Protein AF-A0A6A5GUY2-F1 (afdb_monomer_lite)

pLDDT: mean 88.64, std 13.74, range [49.69, 98.69]

Radius of gyration: 19.84 Å; chains: 1; bounding box: 79×34×35 Å

Structure (mmCIF, N/CA/C/O backbone):
data_AF-A0A6A5GUY2-F1
#
_entry.id   AF-A0A6A5GUY2-F1
#
loop_
_atom_site.group_PDB
_atom_site.id
_atom_site.type_symbol
_atom_site.label_atom_id
_atom_site.label_alt_id
_atom_site.label_comp_id
_atom_site.label_asym_id
_atom_site.label_entity_id
_atom_site.label_seq_id
_atom_site.pdbx_PDB_ins_code
_atom_site.Cartn_x
_atom_site.Cartn_y
_atom_site.Cartn_z
_atom_site.occupancy
_atom_site.B_iso_or_equiv
_atom_site.auth_seq_id
_atom_site.auth_comp_id
_atom_site.auth_asym_id
_atom_site.auth_atom_id
_atom_site.pdbx_PDB_model_num
ATOM 1 N N . MET A 1 1 ? -59.184 -8.769 13.839 1.00 54.00 1 MET A N 1
ATOM 2 C CA . MET A 1 1 ? -57.849 -8.568 14.443 1.00 54.00 1 MET A CA 1
ATOM 3 C C . MET A 1 1 ? -56.837 -8.646 13.311 1.00 54.00 1 MET A C 1
ATOM 5 O O . MET A 1 1 ? -56.809 -9.650 12.615 1.00 54.00 1 MET A O 1
ATOM 9 N N . ASN A 1 2 ? -56.181 -7.531 12.980 1.00 56.03 2 ASN A N 1
ATOM 10 C CA . ASN A 1 2 ? -55.497 -7.355 11.695 1.00 56.03 2 ASN A CA 1
ATOM 11 C C . ASN A 1 2 ? -54.056 -7.893 11.768 1.00 56.03 2 ASN A C 1
ATOM 13 O O . ASN A 1 2 ? -53.106 -7.137 11.951 1.00 56.03 2 ASN A O 1
ATOM 17 N N . TYR A 1 3 ? -53.910 -9.218 11.688 1.00 58.78 3 TYR A N 1
ATOM 18 C CA . TYR A 1 3 ? -52.627 -9.920 11.834 1.00 58.78 3 TYR A CA 1
ATOM 19 C C . TYR A 1 3 ? -51.586 -9.518 10.777 1.00 58.78 3 TYR A C 1
ATOM 21 O O . TYR A 1 3 ? -50.392 -9.596 11.044 1.00 58.78 3 TYR A O 1
ATOM 29 N N . LEU A 1 4 ? -52.023 -9.020 9.613 1.00 63.72 4 LEU A N 1
ATOM 30 C CA . LEU A 1 4 ? -51.137 -8.563 8.538 1.00 63.72 4 LEU A CA 1
ATOM 31 C C . LEU A 1 4 ? -50.240 -7.390 8.961 1.00 63.72 4 LEU A C 1
ATOM 33 O O . LEU A 1 4 ? -49.055 -7.378 8.644 1.00 63.72 4 LEU A O 1
ATOM 37 N N . LEU A 1 5 ? -50.791 -6.430 9.710 1.00 60.09 5 LEU A N 1
ATOM 38 C CA . LEU A 1 5 ? -50.028 -5.292 10.235 1.00 60.09 5 LEU A CA 1
ATOM 39 C C . LEU A 1 5 ? -48.982 -5.746 11.254 1.00 60.09 5 LEU A C 1
ATOM 41 O O . LEU A 1 5 ? -47.889 -5.196 11.299 1.00 60.09 5 LEU A O 1
ATOM 45 N N . PHE A 1 6 ? -49.299 -6.778 12.037 1.00 60.66 6 PHE A N 1
ATOM 46 C CA . PHE A 1 6 ? -48.386 -7.328 13.034 1.00 60.66 6 PHE A CA 1
ATOM 47 C C . PHE A 1 6 ? -47.208 -8.061 12.372 1.00 60.66 6 PHE A C 1
ATOM 49 O O . PHE A 1 6 ? -46.064 -7.844 12.755 1.00 60.66 6 PHE A O 1
ATOM 56 N N . PHE A 1 7 ? -47.462 -8.849 11.319 1.00 60.34 7 PHE A N 1
ATOM 57 C CA . PHE A 1 7 ? -46.399 -9.495 10.539 1.00 60.34 7 PHE A CA 1
ATOM 58 C C . PHE A 1 7 ? -45.514 -8.492 9.789 1.00 60.34 7 PHE A C 1
ATOM 60 O O . PHE A 1 7 ? -44.301 -8.673 9.775 1.00 60.34 7 PHE A O 1
ATOM 67 N N . LEU A 1 8 ? -46.093 -7.422 9.229 1.00 60.78 8 LEU A N 1
ATOM 68 C CA . LEU A 1 8 ? -45.340 -6.340 8.578 1.00 60.78 8 LEU A CA 1
ATOM 69 C C . LEU A 1 8 ? -44.456 -5.560 9.563 1.00 60.78 8 LEU A C 1
ATOM 71 O O . LEU A 1 8 ? -43.329 -5.209 9.234 1.00 60.78 8 LEU A O 1
ATOM 75 N N . LEU A 1 9 ? -44.939 -5.305 10.782 1.00 57.41 9 LEU A N 1
ATOM 76 C CA . LEU A 1 9 ? -44.147 -4.636 11.818 1.00 57.41 9 LEU A CA 1
ATOM 77 C C . LEU A 1 9 ? -43.001 -5.522 12.321 1.00 57.41 9 LEU A C 1
ATOM 79 O O . LEU A 1 9 ? -41.902 -5.023 12.547 1.00 57.41 9 LEU A O 1
ATOM 83 N N . ILE A 1 10 ? -43.231 -6.833 12.450 1.00 59.91 10 ILE A N 1
ATOM 84 C CA . ILE A 1 10 ? -42.198 -7.792 12.862 1.00 59.91 10 ILE A CA 1
ATOM 85 C C . ILE A 1 10 ? -41.143 -7.974 11.765 1.00 59.91 10 ILE A C 1
ATOM 87 O O . ILE A 1 10 ? -39.956 -7.984 12.076 1.00 59.91 10 ILE A O 1
ATOM 91 N N . SER A 1 11 ? -41.528 -8.071 10.488 1.00 58.81 11 SER A N 1
ATOM 92 C CA . SER A 1 11 ? -40.555 -8.199 9.395 1.00 58.81 11 SER A CA 1
ATOM 93 C C . SER A 1 11 ? -39.699 -6.941 9.237 1.00 58.81 11 SER A C 1
ATOM 95 O O . SER A 1 11 ? -38.486 -7.059 9.082 1.00 58.81 11 SER A O 1
ATOM 97 N N . VAL A 1 12 ? -40.288 -5.746 9.363 1.00 58.00 12 VAL A N 1
ATOM 98 C CA . VAL A 1 12 ? -39.538 -4.477 9.384 1.00 58.00 12 VAL A CA 1
ATOM 99 C C . VAL A 1 12 ? -38.626 -4.394 10.610 1.00 58.00 12 VAL A C 1
ATOM 101 O O . VAL A 1 12 ? -37.485 -3.964 10.474 1.00 58.00 12 VAL A O 1
ATOM 104 N N . ALA A 1 13 ? -39.068 -4.861 11.783 1.00 54.53 13 ALA A N 1
ATOM 105 C CA . ALA A 1 13 ? -38.236 -4.887 12.987 1.00 54.53 13 ALA A CA 1
ATOM 106 C C . ALA A 1 13 ? -37.027 -5.835 12.852 1.00 54.53 13 ALA A C 1
ATOM 108 O O . ALA A 1 13 ? -35.919 -5.458 13.232 1.00 54.53 13 ALA A O 1
ATOM 109 N N . ILE A 1 14 ? -37.212 -7.020 12.257 1.00 53.62 14 ILE A N 1
ATOM 110 C CA . ILE A 1 14 ? -36.135 -7.998 12.015 1.00 53.62 14 ILE A CA 1
ATOM 111 C C . ILE A 1 14 ? -35.160 -7.499 10.936 1.00 53.62 14 ILE A C 1
ATOM 113 O O . ILE A 1 14 ? -33.960 -7.695 11.075 1.00 53.62 14 ILE A O 1
ATOM 117 N N . LEU A 1 15 ? -35.642 -6.790 9.907 1.00 50.88 15 LEU A N 1
ATOM 118 C CA . LEU A 1 15 ? -34.788 -6.103 8.924 1.00 50.88 15 LEU A CA 1
ATOM 119 C C . LEU A 1 15 ? -34.073 -4.868 9.507 1.00 50.88 15 LEU A C 1
ATOM 121 O O . LEU A 1 15 ? -33.024 -4.479 9.002 1.00 50.88 15 LEU A O 1
ATOM 125 N N . SER A 1 16 ? -34.628 -4.245 10.554 1.00 49.69 16 SER A N 1
ATOM 126 C CA . SER A 1 16 ? -34.050 -3.065 11.223 1.00 49.69 16 SER A CA 1
ATOM 127 C C . SER A 1 16 ? -33.018 -3.399 12.301 1.00 49.69 16 SER A C 1
ATOM 129 O O . SER A 1 16 ? -32.244 -2.528 12.698 1.00 49.69 16 SER A O 1
ATOM 131 N N . GLN A 1 17 ? -32.965 -4.657 12.751 1.00 51.16 17 GLN A N 1
ATOM 132 C CA . GLN A 1 17 ? -31.790 -5.202 13.425 1.00 51.16 17 GLN A CA 1
ATOM 133 C C . GLN A 1 17 ? -30.752 -5.458 12.338 1.00 51.16 17 GLN A C 1
ATOM 135 O O . GLN A 1 17 ? -30.581 -6.589 11.893 1.00 51.16 17 GLN A O 1
ATOM 140 N N . GLY A 1 18 ? -30.163 -4.367 11.836 1.00 52.03 18 GLY A N 1
ATOM 141 C CA . GLY A 1 18 ? -29.196 -4.392 10.750 1.00 52.03 18 GLY A CA 1
ATOM 142 C C . GLY A 1 18 ? -28.219 -5.535 10.963 1.00 52.03 18 GLY A C 1
ATOM 143 O O . GLY A 1 18 ? -27.759 -5.739 12.089 1.00 52.03 18 GLY A O 1
ATOM 144 N N . CYS A 1 19 ? -27.979 -6.312 9.904 1.00 57.16 19 CYS A N 1
ATOM 145 C CA . CYS A 1 19 ? -26.956 -7.343 9.899 1.00 57.16 19 CYS A CA 1
ATOM 146 C C . CYS A 1 19 ? -25.739 -6.775 10.627 1.00 57.16 19 CYS A C 1
ATOM 148 O O . CYS A 1 19 ? -25.190 -5.762 10.193 1.00 57.16 19 CYS A O 1
ATOM 150 N N . ILE A 1 20 ? -25.379 -7.359 11.773 1.00 54.62 20 ILE A N 1
ATOM 151 C CA . ILE A 1 20 ? -24.099 -7.048 12.393 1.00 54.62 20 ILE A CA 1
ATOM 152 C C . ILE A 1 20 ? -23.096 -7.540 11.362 1.00 54.62 20 ILE A C 1
ATOM 154 O O . ILE A 1 20 ? -22.895 -8.745 11.223 1.00 54.62 20 ILE A O 1
ATOM 158 N N . GLU A 1 21 ? -22.575 -6.618 10.559 1.00 59.88 21 GLU A N 1
ATOM 159 C CA . GLU A 1 21 ? -21.540 -6.923 9.590 1.00 59.88 21 GLU A CA 1
ATOM 160 C C . GLU A 1 21 ? -20.289 -7.243 10.395 1.00 59.88 21 GLU A C 1
ATOM 162 O O . GLU A 1 21 ? -19.540 -6.369 10.827 1.00 59.88 21 GLU A O 1
ATOM 167 N N . VAL A 1 22 ? -20.131 -8.530 10.697 1.00 67.62 22 VAL A N 1
ATOM 168 C CA . VAL A 1 22 ? -18.920 -9.050 11.309 1.00 67.62 22 VAL A CA 1
ATOM 169 C C . VAL A 1 22 ? -17.853 -8.993 10.230 1.00 67.62 22 VAL A C 1
ATOM 171 O O . VAL A 1 22 ? -17.879 -9.770 9.278 1.00 67.62 22 VAL A O 1
ATOM 174 N N . CYS A 1 23 ? -16.925 -8.052 10.369 1.00 75.56 23 CYS A N 1
ATOM 175 C CA . CYS A 1 23 ? -15.743 -8.021 9.531 1.00 75.56 23 CYS A CA 1
ATOM 176 C C . CYS A 1 23 ? -14.895 -9.247 9.825 1.00 75.56 23 CYS A C 1
ATOM 178 O O . CYS A 1 23 ? -14.408 -9.414 10.940 1.00 75.56 23 CYS A O 1
ATOM 180 N N . GLU A 1 24 ? -14.745 -10.111 8.823 1.00 83.50 24 GLU A N 1
ATOM 181 C CA . GLU A 1 24 ? -13.947 -11.327 8.964 1.00 83.50 24 GLU A CA 1
ATOM 182 C C . GLU A 1 24 ? -12.468 -11.003 9.167 1.00 83.50 24 GLU A C 1
ATOM 184 O O . GLU A 1 24 ? -11.793 -11.731 9.880 1.00 83.50 24 GLU A O 1
ATOM 189 N N . CYS A 1 25 ? -11.977 -9.911 8.572 1.00 89.25 25 CYS A N 1
ATOM 190 C CA . CYS A 1 25 ? -10.578 -9.518 8.660 1.00 89.25 25 CYS A CA 1
ATOM 191 C C . CYS A 1 25 ? -10.207 -8.861 9.995 1.00 89.25 25 CYS A C 1
ATOM 193 O O . CYS A 1 25 ? -11.030 -8.162 10.596 1.00 89.25 25 CYS A O 1
ATOM 195 N N . PRO A 1 26 ? -8.925 -8.966 10.397 1.00 91.31 26 PRO A N 1
ATOM 196 C CA . PRO A 1 26 ? -8.394 -8.208 11.519 1.00 91.31 26 PRO A CA 1
ATOM 197 C C . PRO A 1 26 ? -8.508 -6.700 11.277 1.00 91.31 26 PRO A C 1
ATOM 199 O O . PRO A 1 26 ? -8.783 -6.229 10.162 1.00 91.31 26 PRO A O 1
ATOM 202 N N . ASP A 1 27 ? -8.256 -5.927 12.329 1.00 92.12 27 ASP A N 1
ATOM 203 C CA . ASP A 1 27 ? -8.188 -4.481 12.212 1.00 92.12 27 ASP A CA 1
ATOM 204 C C . ASP A 1 27 ? -7.115 -4.098 11.180 1.00 92.12 27 ASP A C 1
ATOM 206 O O . ASP A 1 27 ? -5.951 -4.479 11.286 1.00 92.12 27 ASP A O 1
ATOM 210 N N . LEU A 1 28 ? -7.504 -3.358 10.139 1.00 93.81 28 LEU A N 1
ATOM 211 C CA . LEU A 1 28 ? -6.566 -2.924 9.104 1.00 93.81 28 LEU A CA 1
ATOM 212 C C . LEU A 1 28 ? -5.477 -2.026 9.688 1.00 93.81 28 LEU A C 1
ATOM 214 O O . LEU A 1 28 ? -4.355 -2.043 9.191 1.00 93.81 28 LEU A O 1
ATOM 218 N N . LEU A 1 29 ? -5.772 -1.277 10.752 1.00 94.81 29 LEU A N 1
ATOM 219 C CA . LEU A 1 29 ? -4.784 -0.432 11.417 1.00 94.81 29 LEU A CA 1
ATOM 220 C C . LEU A 1 29 ? -3.696 -1.245 12.133 1.00 94.81 29 LEU A C 1
ATOM 222 O O . LEU A 1 29 ? -2.667 -0.673 12.471 1.00 94.81 29 LEU A O 1
ATOM 226 N N . ASP A 1 30 ? -3.842 -2.566 12.275 1.00 94.94 30 ASP A N 1
ATOM 227 C CA . ASP A 1 30 ? -2.736 -3.437 12.700 1.00 94.94 30 ASP A CA 1
ATOM 228 C C . ASP A 1 30 ? -1.649 -3.564 11.611 1.00 94.94 30 ASP A C 1
ATOM 230 O O . ASP A 1 30 ? -0.532 -4.003 11.884 1.00 94.94 30 ASP A O 1
ATOM 234 N N . ARG A 1 31 ? -1.952 -3.160 10.366 1.00 96.56 31 ARG A N 1
ATOM 235 C CA . ARG A 1 31 ? -0.990 -3.033 9.255 1.00 96.56 31 ARG A CA 1
ATOM 236 C C . ARG A 1 31 ? -0.404 -1.621 9.131 1.00 96.56 31 ARG A C 1
ATOM 238 O O . ARG A 1 31 ? 0.479 -1.410 8.300 1.00 96.56 31 ARG A O 1
ATOM 245 N N . LEU A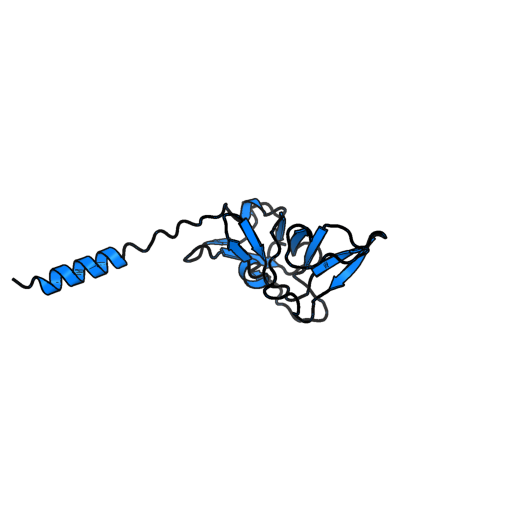 1 32 ? -0.870 -0.652 9.919 1.00 97.50 32 LEU A N 1
ATOM 246 C CA . LEU A 1 32 ? -0.313 0.698 9.917 1.00 97.50 32 LEU A CA 1
ATOM 247 C C . LEU A 1 32 ? 1.069 0.682 10.584 1.00 97.50 32 LEU A C 1
ATOM 249 O O . LEU A 1 32 ? 1.200 0.348 11.759 1.00 97.50 32 LEU A O 1
ATOM 253 N N . PHE A 1 33 ? 2.098 1.073 9.838 1.00 97.31 33 PHE A N 1
ATOM 254 C CA . PHE A 1 33 ? 3.466 1.172 10.345 1.00 97.31 33 PHE A CA 1
ATOM 255 C C . PHE A 1 33 ? 3.771 2.554 10.933 1.00 97.31 33 PHE A C 1
ATOM 257 O O . PHE A 1 33 ? 4.437 2.664 11.961 1.00 97.31 33 PHE A O 1
ATOM 264 N N . TRP A 1 34 ? 3.304 3.612 10.270 1.00 96.38 34 TRP A N 1
ATOM 265 C CA . TRP A 1 34 ? 3.500 4.994 10.698 1.00 96.38 34 TRP A CA 1
ATOM 266 C C . TRP A 1 34 ? 2.413 5.895 10.094 1.00 96.38 34 TRP A C 1
ATOM 268 O O . TRP A 1 34 ? 2.091 5.714 8.915 1.00 96.38 34 TRP A O 1
ATOM 278 N N . PRO A 1 35 ? 1.876 6.885 10.827 1.00 94.69 35 PRO A N 1
ATOM 279 C CA . PRO A 1 35 ? 2.171 7.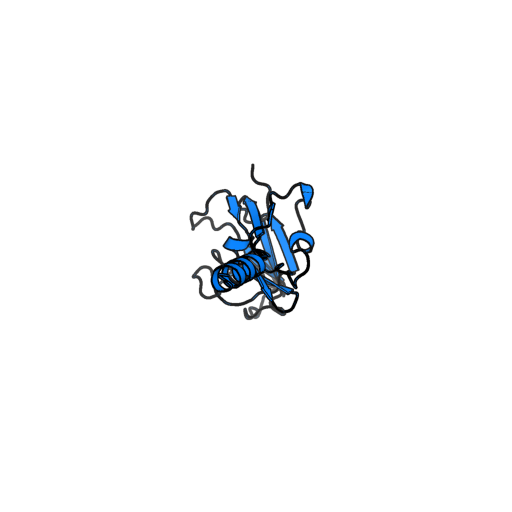285 12.204 1.00 94.69 35 PRO A CA 1
ATOM 280 C C . PRO A 1 35 ? 1.571 6.304 13.218 1.00 94.69 35 PRO A C 1
ATOM 282 O O . PRO A 1 35 ? 1.113 5.219 12.861 1.00 94.69 35 PRO A O 1
ATOM 285 N N . ALA A 1 36 ? 1.581 6.666 14.500 1.00 91.62 36 ALA A N 1
ATOM 286 C CA . ALA A 1 36 ? 0.862 5.894 15.501 1.00 91.62 36 ALA A CA 1
ATOM 287 C C . ALA A 1 36 ? -0.654 5.891 15.208 1.00 91.62 36 ALA A C 1
ATOM 289 O O . ALA A 1 36 ? -1.221 6.853 14.682 1.00 91.62 36 ALA A O 1
ATOM 290 N N . LYS A 1 37 ? -1.342 4.805 15.579 1.00 90.88 37 LYS A N 1
ATOM 291 C CA . LYS A 1 37 ? -2.783 4.620 15.321 1.00 90.88 37 LYS A CA 1
ATOM 292 C C . LYS A 1 37 ? -3.652 5.770 15.853 1.00 90.88 37 LYS A C 1
ATOM 294 O O . LYS A 1 37 ? -4.629 6.146 15.217 1.00 90.88 37 LYS A O 1
ATOM 299 N N . ASN A 1 38 ? -3.289 6.340 17.001 1.00 90.06 38 ASN A N 1
ATOM 300 C CA . ASN A 1 38 ? -3.977 7.474 17.632 1.00 90.06 38 ASN A CA 1
ATOM 301 C C . ASN A 1 38 ? -3.742 8.822 16.925 1.00 90.06 38 ASN A C 1
ATOM 303 O O . ASN A 1 38 ? -4.495 9.761 17.159 1.00 90.06 38 ASN A O 1
ATOM 307 N N . GLU A 1 39 ? -2.715 8.920 16.084 1.00 91.00 39 GLU A N 1
ATOM 308 C CA . GLU A 1 39 ? -2.401 10.100 15.268 1.00 91.00 39 GLU A CA 1
ATOM 309 C C . GLU A 1 39 ? -3.023 10.006 13.865 1.00 91.00 39 GLU A C 1
ATOM 311 O O . GLU A 1 39 ? -3.005 10.968 13.101 1.00 91.00 39 GLU A O 1
ATOM 316 N N . THR A 1 40 ? -3.591 8.849 13.517 1.00 93.06 40 THR A N 1
ATOM 317 C CA . THR A 1 40 ? -4.191 8.603 12.205 1.00 93.06 40 THR A CA 1
ATOM 318 C C . THR A 1 40 ? -5.654 9.019 12.200 1.00 93.06 40 THR A C 1
ATOM 320 O O . THR A 1 40 ? -6.467 8.470 12.948 1.00 93.06 40 THR A O 1
ATOM 323 N N . LEU A 1 41 ? -6.016 9.943 11.308 1.00 94.56 41 LEU A N 1
ATOM 324 C CA . LEU A 1 41 ? -7.404 10.350 11.113 1.00 94.56 41 LEU A CA 1
ATOM 325 C C . LEU A 1 41 ? -8.175 9.239 10.389 1.00 94.56 41 LEU A C 1
ATOM 327 O O . LEU A 1 41 ? -8.063 9.091 9.170 1.00 94.56 41 LEU A O 1
ATOM 331 N N . HIS A 1 42 ? -8.964 8.470 11.139 1.00 93.88 42 HIS A N 1
ATOM 332 C CA . HIS A 1 42 ? -9.767 7.386 10.5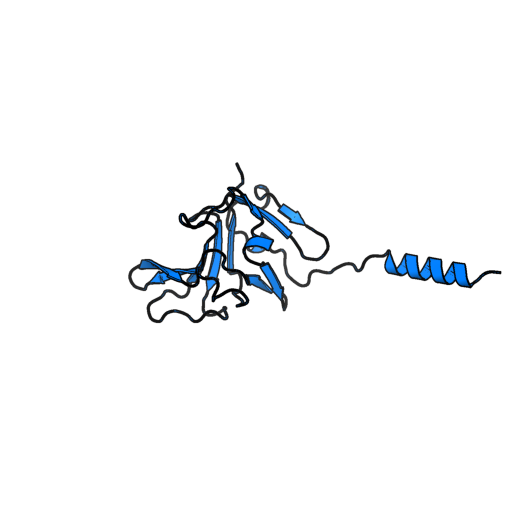87 1.00 93.88 42 HIS A CA 1
ATOM 333 C C . HIS A 1 42 ? -11.181 7.320 11.164 1.00 93.88 42 HIS A C 1
ATOM 335 O O . HIS A 1 42 ? -11.426 7.714 12.305 1.00 93.88 42 HIS A O 1
ATOM 341 N N . THR A 1 43 ? -12.110 6.789 10.372 1.00 93.00 43 THR A N 1
ATOM 342 C CA . THR A 1 43 ? -13.464 6.428 10.801 1.00 93.00 43 THR A CA 1
ATOM 343 C C . THR A 1 43 ? -13.887 5.096 10.186 1.00 93.00 43 THR A C 1
ATOM 345 O O . THR A 1 43 ? -13.466 4.736 9.086 1.00 93.00 43 THR A O 1
ATOM 348 N N . GLU A 1 44 ? -14.738 4.367 10.903 1.00 88.19 44 GLU A N 1
ATOM 349 C CA . GLU A 1 44 ? -15.382 3.143 10.420 1.00 88.19 44 GLU A CA 1
ATOM 350 C C . GLU A 1 44 ? -16.739 3.507 9.795 1.00 88.19 44 GLU A C 1
ATOM 352 O O . GLU A 1 44 ? -17.507 4.294 10.360 1.00 88.19 44 GLU A O 1
ATOM 357 N N . GLY A 1 45 ? -17.000 2.994 8.594 1.00 81.19 45 GLY A N 1
ATOM 358 C CA . GLY A 1 45 ? -18.238 3.193 7.847 1.00 81.19 45 GLY A CA 1
ATOM 359 C C . GLY A 1 45 ? -19.262 2.078 8.072 1.00 81.19 45 GLY A C 1
ATOM 360 O O . GLY A 1 45 ? -19.117 1.234 8.951 1.00 81.19 45 GLY A O 1
ATOM 361 N N . ALA A 1 46 ? -20.325 2.086 7.262 1.00 78.69 46 ALA A N 1
ATOM 362 C CA . ALA A 1 46 ? -21.226 0.942 7.155 1.00 78.69 46 ALA A CA 1
ATOM 363 C C . ALA A 1 46 ? -20.569 -0.159 6.311 1.00 78.69 46 ALA A C 1
ATOM 365 O O . ALA A 1 46 ? -19.968 0.132 5.272 1.00 78.69 46 ALA A O 1
ATOM 366 N N . GLY A 1 47 ? -20.684 -1.403 6.775 1.00 72.00 47 GLY A N 1
ATOM 367 C CA . GLY A 1 47 ? -19.835 -2.502 6.327 1.00 72.00 47 GLY A CA 1
ATOM 368 C C . GLY A 1 47 ? -18.358 -2.227 6.574 1.00 72.00 47 GLY A C 1
ATOM 369 O O . GLY A 1 47 ? -17.998 -1.159 7.054 1.00 72.00 47 GLY A O 1
ATOM 370 N N . CYS A 1 48 ? -17.477 -3.179 6.279 1.00 81.88 48 CYS A N 1
ATOM 371 C CA . CYS A 1 48 ? -16.038 -3.127 6.614 1.00 81.88 48 CYS A CA 1
ATOM 372 C C . CYS A 1 48 ? -15.221 -2.063 5.849 1.00 81.88 48 CYS A C 1
ATOM 374 O O . CYS A 1 48 ? -14.029 -2.229 5.580 1.00 81.88 48 CYS A O 1
ATOM 376 N N . VAL A 1 49 ? -15.889 -0.987 5.451 1.00 86.94 49 VAL A N 1
ATOM 377 C CA . VAL A 1 49 ? -15.381 0.207 4.813 1.00 86.94 49 VAL A CA 1
ATOM 378 C C . VAL A 1 49 ? -14.739 1.088 5.868 1.00 86.94 49 VAL A C 1
ATOM 380 O O . VAL A 1 49 ? -15.377 1.498 6.836 1.00 86.94 49 VAL A O 1
ATOM 383 N N . ARG A 1 50 ? -13.487 1.459 5.616 1.00 90.31 50 ARG A N 1
ATOM 384 C CA . ARG A 1 50 ? -12.779 2.449 6.421 1.00 90.31 50 ARG A CA 1
ATOM 385 C C . ARG A 1 50 ? -12.598 3.736 5.645 1.00 90.31 50 ARG A C 1
ATOM 387 O O . ARG A 1 50 ? -12.457 3.747 4.421 1.00 90.31 50 ARG A O 1
ATOM 394 N N . ASN A 1 51 ? -12.565 4.835 6.373 1.00 94.81 51 ASN A N 1
ATOM 395 C CA . ASN A 1 51 ? -12.010 6.078 5.880 1.00 94.81 51 ASN A CA 1
ATOM 396 C C . ASN A 1 51 ? -10.716 6.327 6.638 1.00 94.81 51 ASN A C 1
ATOM 398 O O . ASN A 1 51 ? -10.758 6.464 7.852 1.00 94.81 51 ASN A O 1
ATOM 402 N N . ILE A 1 52 ? -9.582 6.340 5.942 1.00 96.31 52 ILE A N 1
ATOM 403 C CA . ILE A 1 52 ? -8.266 6.614 6.521 1.00 96.31 52 ILE A CA 1
ATOM 404 C C . ILE A 1 52 ? -7.683 7.775 5.726 1.00 96.31 52 ILE A C 1
ATOM 406 O O . ILE A 1 52 ? -7.265 7.603 4.581 1.00 96.31 52 ILE A O 1
ATOM 410 N N . THR A 1 53 ? -7.724 8.968 6.310 1.00 97.00 53 THR A N 1
ATOM 411 C CA . THR A 1 53 ? -7.299 10.195 5.635 1.00 97.00 53 THR A CA 1
ATOM 412 C C . THR A 1 53 ? -5.803 10.400 5.818 1.00 97.00 53 THR A C 1
ATOM 414 O O . THR A 1 53 ? -5.334 10.568 6.942 1.00 97.00 53 THR A O 1
ATOM 417 N N . CYS A 1 54 ? -5.078 10.438 4.704 1.00 96.94 54 CYS A N 1
ATOM 418 C CA . CYS A 1 54 ? -3.637 10.657 4.659 1.00 96.94 54 CYS A CA 1
ATOM 419 C C . CYS A 1 54 ? -3.317 11.783 3.686 1.00 96.94 54 CYS A C 1
ATOM 421 O O . CYS A 1 54 ? -3.942 11.897 2.627 1.00 96.94 54 CYS A O 1
ATOM 423 N N . LYS A 1 55 ? -2.295 12.567 4.000 1.00 96.06 55 LYS A N 1
ATOM 424 C CA . LYS A 1 55 ? -1.678 13.484 3.055 1.00 96.06 55 LYS A CA 1
ATOM 425 C C . LYS A 1 55 ? -0.959 12.694 1.963 1.00 96.06 55 LYS A C 1
ATOM 427 O O . LYS A 1 55 ? -0.288 11.700 2.243 1.00 96.06 55 LYS A O 1
ATOM 432 N N . THR A 1 56 ? -1.086 13.109 0.708 1.00 95.25 56 THR A N 1
ATOM 433 C CA . THR A 1 56 ? -0.359 12.464 -0.397 1.00 95.25 56 THR A CA 1
ATOM 434 C C . THR A 1 56 ? 1.133 12.712 -0.261 1.00 95.25 56 THR A C 1
ATOM 436 O O . THR A 1 56 ? 1.563 13.855 -0.094 1.00 95.25 56 THR A O 1
ATOM 439 N N . SER A 1 57 ? 1.923 11.651 -0.365 1.00 93.81 57 SER A N 1
ATOM 440 C CA . SER A 1 57 ? 3.362 11.708 -0.153 1.00 93.81 57 SER A CA 1
ATOM 441 C C . SER A 1 57 ? 4.034 10.543 -0.849 1.00 93.81 57 SER A C 1
ATOM 443 O O . SER A 1 57 ? 3.616 9.398 -0.684 1.00 93.81 57 SER A O 1
ATOM 445 N N . TYR A 1 58 ? 5.091 10.827 -1.609 1.00 88.19 58 TYR A N 1
ATOM 446 C CA . TYR A 1 58 ? 5.846 9.781 -2.294 1.00 88.19 58 TYR A CA 1
ATOM 447 C C . TYR A 1 58 ? 6.529 8.833 -1.295 1.00 88.19 58 TYR A C 1
ATOM 449 O O . TYR A 1 58 ? 6.515 7.622 -1.479 1.00 88.19 58 TYR A O 1
ATOM 457 N N . ALA A 1 59 ? 7.080 9.383 -0.208 1.00 86.94 59 ALA A N 1
ATOM 458 C CA . ALA A 1 59 ? 7.855 8.623 0.773 1.00 86.94 59 ALA A CA 1
ATOM 459 C C . ALA A 1 59 ? 7.037 8.170 1.995 1.00 86.94 59 ALA A C 1
ATOM 461 O O . ALA A 1 59 ? 7.336 7.132 2.583 1.00 86.94 59 ALA A O 1
ATOM 462 N N . SER A 1 60 ? 6.021 8.941 2.391 1.00 93.44 60 SER A N 1
ATOM 463 C CA . SER A 1 60 ? 5.374 8.780 3.703 1.00 93.44 60 SER A CA 1
ATOM 464 C C . SER A 1 60 ? 3.923 8.296 3.638 1.00 93.44 60 SER A C 1
ATOM 466 O O . SER A 1 60 ? 3.330 8.055 4.686 1.00 93.44 60 SER A O 1
ATOM 468 N N . THR A 1 61 ? 3.367 8.119 2.435 1.00 96.88 61 THR A N 1
ATOM 469 C CA . THR A 1 61 ? 2.032 7.543 2.215 1.00 96.88 61 THR A CA 1
ATOM 470 C C . THR A 1 61 ? 2.119 6.495 1.110 1.00 96.88 61 THR A C 1
ATOM 472 O O . THR A 1 61 ? 1.924 6.790 -0.075 1.00 96.88 61 THR A O 1
ATOM 475 N N . ILE A 1 62 ? 2.458 5.269 1.511 1.00 97.19 62 ILE A N 1
ATOM 476 C CA . ILE A 1 62 ? 2.699 4.123 0.627 1.00 97.19 62 ILE A CA 1
ATOM 477 C C . ILE 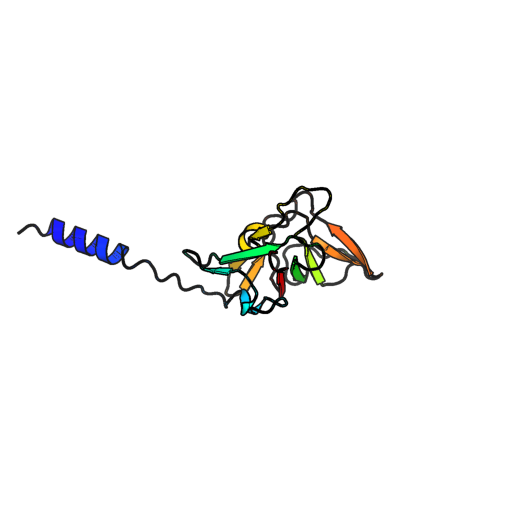A 1 62 ? 2.082 2.854 1.225 1.00 97.19 62 ILE A C 1
ATOM 479 O O . ILE A 1 62 ? 2.084 2.665 2.443 1.00 97.19 62 ILE A O 1
ATOM 483 N N . VAL A 1 63 ? 1.576 1.961 0.373 1.00 98.44 63 VAL A N 1
ATOM 484 C CA . VAL A 1 63 ? 1.146 0.613 0.784 1.00 98.44 63 VAL A CA 1
ATOM 485 C C . VAL A 1 63 ? 2.170 -0.398 0.295 1.00 98.44 63 VAL A C 1
ATOM 487 O O . VAL A 1 63 ? 2.327 -0.574 -0.911 1.00 98.44 63 VAL A O 1
ATOM 490 N N . ALA A 1 64 ? 2.861 -1.057 1.221 1.00 98.25 64 ALA A N 1
ATOM 491 C CA . ALA A 1 64 ? 3.917 -2.011 0.915 1.00 98.25 64 ALA A CA 1
ATOM 492 C C . ALA A 1 64 ? 3.375 -3.443 0.812 1.00 98.25 64 ALA A C 1
ATOM 494 O O . ALA A 1 64 ? 2.554 -3.887 1.623 1.00 98.25 64 ALA A O 1
ATOM 495 N N . PHE A 1 65 ? 3.891 -4.186 -0.163 1.00 98.56 65 PHE A N 1
ATOM 496 C CA . PHE A 1 65 ? 3.562 -5.589 -0.405 1.00 98.56 65 PHE A CA 1
ATOM 497 C C . PHE A 1 65 ? 4.758 -6.335 -1.009 1.00 98.56 65 PHE A C 1
ATOM 499 O O . PHE A 1 65 ? 5.745 -5.723 -1.420 1.00 98.56 65 PHE A O 1
ATOM 506 N N . ASN A 1 66 ? 4.675 -7.664 -1.078 1.00 98.25 66 ASN A N 1
ATOM 507 C CA . ASN A 1 66 ? 5.630 -8.476 -1.831 1.00 98.25 66 ASN A CA 1
ATOM 508 C C . ASN A 1 66 ? 5.000 -8.952 -3.137 1.00 98.25 66 ASN A C 1
ATOM 510 O O . ASN A 1 66 ? 3.838 -9.356 -3.151 1.00 98.25 66 ASN A O 1
ATOM 514 N N . PHE A 1 67 ? 5.784 -9.014 -4.212 1.00 97.94 67 PHE A N 1
ATOM 515 C CA . PHE A 1 67 ? 5.324 -9.611 -5.468 1.00 97.94 67 PHE A CA 1
ATOM 516 C C . PHE A 1 67 ? 4.931 -11.089 -5.317 1.00 97.94 67 PHE A C 1
ATOM 518 O O . PHE A 1 67 ? 4.064 -11.566 -6.037 1.00 97.94 67 PHE A O 1
ATOM 525 N N . THR A 1 68 ? 5.538 -11.820 -4.376 1.00 97.19 68 THR A N 1
ATOM 526 C CA . THR A 1 68 ? 5.194 -13.227 -4.092 1.00 97.19 68 THR A CA 1
ATOM 527 C C . THR A 1 68 ? 3.779 -13.403 -3.550 1.00 97.19 68 THR A C 1
ATOM 529 O O . THR A 1 68 ? 3.197 -14.467 -3.727 1.00 97.19 68 THR A O 1
ATOM 532 N N . ASP A 1 69 ? 3.233 -12.361 -2.921 1.00 97.88 69 ASP A N 1
ATOM 533 C CA . ASP A 1 69 ? 1.903 -12.336 -2.309 1.00 97.88 69 ASP A CA 1
ATOM 534 C C . ASP A 1 69 ? 0.941 -11.441 -3.121 1.00 97.88 69 ASP A C 1
ATOM 536 O O . ASP A 1 69 ? 0.008 -10.834 -2.586 1.00 97.88 69 ASP A O 1
ATOM 540 N N . SER A 1 70 ? 1.207 -11.315 -4.424 1.00 98.25 70 SER A N 1
ATOM 541 C CA . SER A 1 70 ? 0.482 -10.465 -5.364 1.00 98.25 70 SER A CA 1
ATOM 542 C C . SER A 1 70 ? 0.209 -11.193 -6.683 1.00 98.25 70 SER A C 1
ATOM 544 O O . SER A 1 70 ? 0.951 -12.075 -7.105 1.00 98.25 70 SER A O 1
ATOM 546 N N . GLU A 1 71 ? -0.852 -10.782 -7.371 1.00 98.56 71 GLU A N 1
ATOM 547 C CA . GLU A 1 71 ? -1.164 -11.168 -8.753 1.00 98.56 71 GLU A CA 1
ATOM 548 C C . GLU A 1 71 ? -0.359 -10.359 -9.794 1.00 98.56 71 GLU A C 1
ATOM 550 O O . GLU A 1 71 ? -0.505 -10.554 -11.011 1.00 98.56 71 GLU A O 1
ATOM 555 N N . ILE A 1 72 ? 0.469 -9.415 -9.335 1.00 98.06 72 ILE A N 1
ATOM 556 C CA . ILE A 1 72 ? 1.407 -8.655 -10.159 1.00 98.06 72 ILE A CA 1
ATOM 557 C C . ILE A 1 72 ? 2.699 -9.473 -10.304 1.00 98.06 72 ILE A C 1
ATOM 559 O O . ILE A 1 72 ? 3.339 -9.788 -9.299 1.00 98.06 72 ILE A O 1
ATOM 563 N N . PRO A 1 73 ? 3.127 -9.805 -11.535 1.00 96.62 73 PRO A N 1
ATOM 564 C CA . PRO A 1 73 ? 4.366 -10.540 -11.740 1.00 96.62 73 PRO A CA 1
ATOM 565 C C . PRO A 1 73 ? 5.575 -9.697 -11.323 1.00 96.62 73 PRO A C 1
ATOM 567 O O . PRO A 1 73 ? 5.680 -8.522 -11.674 1.00 96.62 73 PRO A O 1
ATOM 570 N N . ARG A 1 74 ? 6.519 -10.323 -10.613 1.00 96.69 74 ARG A N 1
ATOM 571 C CA . ARG A 1 74 ? 7.793 -9.698 -10.246 1.00 96.69 74 ARG A CA 1
ATOM 572 C C . ARG A 1 74 ? 8.654 -9.450 -11.498 1.00 96.69 74 ARG A C 1
ATOM 574 O O . ARG A 1 74 ? 8.905 -10.409 -12.233 1.00 96.69 74 ARG A O 1
ATOM 581 N N . PRO A 1 75 ? 9.170 -8.230 -11.719 1.00 95.50 75 PRO A N 1
ATOM 582 C CA . PRO A 1 75 ? 10.202 -7.984 -12.726 1.00 95.50 75 PRO A CA 1
ATOM 583 C C . PRO A 1 75 ? 11.475 -8.821 -12.479 1.00 95.50 75 PRO A C 1
ATOM 585 O O . PRO A 1 75 ? 11.844 -9.093 -11.339 1.00 95.50 75 PRO A O 1
ATOM 588 N N . VAL A 1 76 ? 12.164 -9.246 -13.546 1.00 91.12 76 VAL A N 1
ATOM 589 C CA . VAL A 1 76 ? 13.288 -10.211 -13.466 1.00 91.12 76 VAL A CA 1
ATOM 590 C C . VAL A 1 76 ? 14.423 -9.723 -12.552 1.00 91.12 76 VAL A C 1
ATOM 592 O O . VAL A 1 76 ? 14.931 -10.505 -11.748 1.00 91.12 76 VAL A O 1
ATOM 595 N N . ASP A 1 77 ? 14.736 -8.427 -12.600 1.00 90.56 77 ASP A N 1
ATOM 596 C CA . ASP A 1 77 ? 15.847 -7.807 -11.867 1.00 90.56 77 ASP A CA 1
ATOM 597 C C . ASP A 1 77 ? 15.395 -6.945 -10.676 1.00 90.56 77 ASP A C 1
ATOM 599 O O . ASP A 1 77 ? 16.079 -5.991 -10.305 1.00 90.56 77 ASP A O 1
ATOM 603 N N . SER A 1 78 ? 14.245 -7.251 -10.061 1.00 92.75 78 SER A N 1
ATOM 604 C CA . SER A 1 78 ? 13.735 -6.504 -8.903 1.00 92.75 78 SER A CA 1
ATOM 605 C C . SER A 1 78 ? 13.916 -7.215 -7.566 1.00 92.75 78 SER A C 1
ATOM 607 O O . SER A 1 78 ? 13.914 -8.446 -7.469 1.00 92.75 78 SER A O 1
ATOM 609 N N . ASN A 1 79 ? 13.938 -6.424 -6.496 1.00 93.00 79 ASN A N 1
ATOM 610 C CA . ASN A 1 79 ? 13.669 -6.901 -5.147 1.00 93.00 79 ASN A CA 1
ATOM 611 C C . ASN A 1 79 ? 12.262 -7.526 -5.052 1.00 93.00 79 ASN A C 1
ATOM 613 O O . ASN A 1 79 ? 11.401 -7.338 -5.918 1.00 93.00 79 ASN A O 1
ATOM 617 N N . TYR A 1 80 ? 12.033 -8.307 -3.993 1.00 95.12 80 TYR A N 1
ATOM 618 C CA . TYR A 1 80 ? 10.734 -8.946 -3.743 1.00 95.12 80 TYR A CA 1
ATOM 619 C C . TYR A 1 80 ? 9.662 -7.962 -3.270 1.00 95.12 80 TYR A C 1
ATOM 621 O O . TYR A 1 80 ? 8.478 -8.206 -3.498 1.00 95.12 80 TYR A O 1
ATOM 629 N N . ALA A 1 81 ? 10.081 -6.879 -2.614 1.00 96.38 81 ALA A N 1
ATOM 630 C CA . ALA A 1 81 ? 9.201 -5.856 -2.076 1.00 96.38 81 ALA A CA 1
ATOM 631 C C . ALA A 1 81 ? 8.861 -4.795 -3.128 1.00 96.38 81 ALA A C 1
ATOM 633 O O . ALA A 1 81 ? 9.695 -4.425 -3.959 1.00 96.38 81 ALA A O 1
ATOM 634 N N . ALA A 1 82 ? 7.642 -4.283 -3.030 1.00 97.44 82 ALA A N 1
ATOM 635 C CA . ALA A 1 82 ? 7.107 -3.216 -3.852 1.00 97.44 82 ALA A CA 1
ATOM 636 C C . ALA A 1 82 ? 6.159 -2.337 -3.025 1.00 97.44 82 ALA A C 1
ATOM 638 O O . ALA A 1 82 ? 5.768 -2.699 -1.908 1.00 97.44 82 ALA A O 1
ATOM 639 N N . GLY A 1 83 ? 5.771 -1.188 -3.571 1.00 97.56 83 GLY A N 1
ATOM 640 C CA . GLY A 1 83 ? 4.804 -0.309 -2.930 1.00 97.56 83 GLY A CA 1
ATOM 641 C C . GLY A 1 83 ? 3.889 0.408 -3.912 1.00 97.56 83 GLY A C 1
ATOM 642 O O . GLY A 1 83 ? 4.314 0.830 -4.982 1.00 97.56 83 GLY A O 1
ATOM 643 N N . ALA A 1 84 ? 2.620 0.556 -3.546 1.00 97.81 84 ALA A N 1
ATOM 644 C CA . ALA A 1 84 ? 1.685 1.415 -4.264 1.00 97.81 84 ALA A CA 1
ATOM 645 C C . ALA A 1 84 ? 1.807 2.851 -3.739 1.00 97.81 84 ALA A C 1
ATOM 647 O O . ALA A 1 84 ? 1.654 3.087 -2.537 1.00 97.81 84 ALA A O 1
ATOM 648 N N . ILE A 1 85 ? 2.100 3.797 -4.634 1.00 95.56 85 ILE A N 1
ATOM 649 C CA . ILE A 1 85 ? 2.428 5.187 -4.281 1.00 95.56 85 ILE A CA 1
ATOM 650 C C . ILE A 1 85 ? 1.197 6.100 -4.342 1.00 95.56 85 ILE A C 1
ATOM 652 O O . ILE A 1 85 ? 0.310 5.924 -5.177 1.00 95.56 85 ILE A O 1
ATOM 656 N N . SER A 1 86 ? 1.142 7.095 -3.454 1.00 95.38 86 SER A N 1
ATOM 657 C CA . SER A 1 86 ? 0.024 8.052 -3.363 1.00 95.38 86 SER A CA 1
ATOM 658 C C . SER A 1 86 ? 0.257 9.383 -4.075 1.00 95.38 86 SER A C 1
ATOM 660 O O . SER A 1 86 ? -0.659 10.200 -4.157 1.00 95.38 86 SER A O 1
ATOM 662 N N . LEU A 1 87 ? 1.464 9.609 -4.595 1.00 93.44 87 LEU A N 1
ATOM 663 C CA . LEU A 1 87 ? 1.836 10.840 -5.278 1.00 93.44 87 LEU A CA 1
ATOM 664 C C . LEU A 1 87 ? 2.581 10.524 -6.574 1.00 93.44 87 LEU A C 1
ATOM 666 O O . LEU A 1 87 ? 3.589 9.823 -6.558 1.00 93.44 87 LEU A O 1
ATOM 670 N N . ASN A 1 88 ? 2.112 11.106 -7.673 1.00 88.44 88 ASN A N 1
ATOM 671 C CA . ASN A 1 88 ? 2.838 11.202 -8.931 1.00 88.44 88 ASN A CA 1
ATOM 672 C C . ASN A 1 88 ? 2.868 12.688 -9.342 1.00 88.44 88 ASN A C 1
ATOM 674 O O . ASN A 1 88 ? 1.797 13.271 -9.485 1.00 88.44 88 ASN A O 1
ATOM 678 N N . PRO A 1 89 ? 4.044 13.318 -9.537 1.00 83.00 89 PRO A N 1
ATOM 679 C CA . PRO A 1 89 ? 4.137 14.729 -9.929 1.00 83.00 89 PRO A CA 1
ATOM 680 C C . PRO A 1 89 ? 3.428 15.083 -11.245 1.00 83.00 89 PRO A C 1
ATOM 682 O O . PRO A 1 89 ? 3.073 16.240 -11.456 1.00 83.00 89 PRO A O 1
ATOM 685 N N . GLU A 1 90 ? 3.233 14.105 -12.130 1.00 84.44 90 GLU A N 1
ATOM 686 C CA . GLU A 1 90 ? 2.600 14.284 -13.440 1.00 84.44 90 GLU A CA 1
ATOM 687 C C . GLU A 1 90 ? 1.067 14.203 -13.378 1.00 84.44 90 GLU A C 1
ATOM 689 O O . GLU A 1 90 ? 0.385 14.637 -14.308 1.00 84.44 90 GLU A O 1
ATOM 694 N N . VAL A 1 91 ? 0.510 13.670 -12.284 1.00 86.00 91 VAL A N 1
ATOM 695 C CA . VAL A 1 91 ? -0.932 13.471 -12.105 1.00 86.00 91 VAL A CA 1
ATOM 696 C C . VAL A 1 91 ? -1.412 14.291 -10.918 1.00 86.00 91 VAL A C 1
ATOM 698 O O . VAL A 1 91 ? -0.941 14.139 -9.795 1.00 86.00 91 VAL A O 1
ATOM 701 N N . GLN A 1 92 ? -2.392 15.162 -11.150 1.00 83.12 92 GLN A N 1
ATOM 702 C CA . GLN A 1 92 ? -2.945 15.975 -10.076 1.00 83.12 92 GLN A CA 1
ATOM 703 C C . GLN A 1 92 ? -3.751 15.107 -9.098 1.00 83.12 92 GLN A C 1
ATOM 705 O O . GLN A 1 92 ? -4.872 14.695 -9.397 1.00 83.12 92 GLN A O 1
ATOM 710 N N . THR A 1 93 ? -3.203 14.904 -7.903 1.00 87.88 93 THR A N 1
ATOM 711 C CA . THR A 1 93 ? -3.899 14.293 -6.764 1.00 87.88 93 THR A CA 1
ATOM 712 C C . THR A 1 93 ? -4.114 15.352 -5.689 1.00 87.88 93 THR A C 1
ATOM 714 O O . THR A 1 93 ? -3.269 16.221 -5.474 1.00 87.88 93 THR A O 1
ATOM 717 N N . GLY A 1 94 ? -5.285 15.337 -5.049 1.00 87.62 94 GLY A N 1
ATOM 718 C CA . GLY A 1 94 ? -5.576 16.252 -3.945 1.00 87.62 94 GLY A CA 1
ATOM 719 C C . GLY A 1 94 ? -4.585 16.071 -2.788 1.00 87.62 94 GLY A C 1
ATOM 720 O O . GLY A 1 94 ? -4.038 14.985 -2.631 1.00 87.62 94 GLY A O 1
ATOM 721 N N . PRO A 1 95 ? -4.373 17.098 -1.944 1.00 90.81 95 PRO A N 1
ATOM 722 C CA . PRO A 1 95 ? -3.360 17.053 -0.888 1.00 90.81 95 PRO A CA 1
ATOM 723 C C . PRO A 1 95 ? -3.647 15.985 0.170 1.00 90.81 95 PRO A C 1
ATOM 725 O O . PRO A 1 95 ? -2.721 15.539 0.832 1.00 90.81 95 PRO A O 1
ATOM 728 N N . ASN A 1 96 ? -4.911 15.576 0.319 1.00 95.31 96 ASN A N 1
ATOM 729 C CA . ASN A 1 96 ? -5.347 14.521 1.221 1.00 95.31 96 ASN A CA 1
ATOM 730 C C . ASN A 1 96 ? -6.216 13.516 0.462 1.00 95.31 96 ASN A C 1
ATOM 732 O O . ASN A 1 96 ? -7.058 13.902 -0.353 1.00 95.31 96 ASN A O 1
ATOM 736 N N . ILE A 1 97 ? -6.039 12.237 0.772 1.00 96.06 97 ILE A N 1
ATOM 737 C CA . ILE A 1 97 ? -6.766 11.114 0.184 1.00 96.06 97 ILE A CA 1
ATOM 738 C C . ILE A 1 97 ? -7.284 10.184 1.280 1.00 96.06 97 ILE A C 1
ATOM 740 O O . ILE A 1 97 ? -6.660 10.034 2.327 1.00 96.06 97 ILE A O 1
ATOM 744 N N . ASN A 1 98 ? -8.405 9.513 1.016 1.00 96.56 98 ASN A N 1
ATOM 745 C CA . ASN A 1 98 ? -8.787 8.330 1.780 1.00 96.56 98 ASN A CA 1
ATOM 746 C C . ASN A 1 98 ? -8.043 7.118 1.198 1.00 96.56 98 ASN A C 1
ATOM 748 O O . ASN A 1 98 ? -8.442 6.622 0.140 1.00 96.56 98 ASN A O 1
ATOM 752 N N . ILE A 1 99 ? -6.990 6.631 1.863 1.00 97.31 99 ILE A N 1
ATOM 753 C CA . ILE A 1 99 ? -6.141 5.556 1.315 1.00 97.31 99 ILE A CA 1
ATOM 754 C C . ILE A 1 99 ? -6.896 4.241 1.113 1.00 97.31 99 ILE A C 1
ATOM 756 O O . ILE A 1 99 ? -6.572 3.494 0.190 1.00 97.31 99 ILE A O 1
ATOM 760 N N . PHE A 1 100 ? -7.940 3.992 1.910 1.00 97.25 100 PHE A N 1
ATOM 761 C CA . PHE A 1 100 ? -8.778 2.803 1.775 1.00 97.25 100 PHE A CA 1
ATOM 762 C C . PHE A 1 100 ? -9.450 2.770 0.400 1.00 97.25 100 PHE A C 1
ATOM 764 O O . PHE A 1 100 ? -9.351 1.793 -0.336 1.00 97.25 100 PHE A O 1
ATOM 771 N N . GLN A 1 101 ? -10.078 3.877 -0.000 1.00 96.88 101 GLN A N 1
ATOM 772 C CA . GLN A 1 101 ? -10.721 3.989 -1.309 1.00 96.88 101 GLN A CA 1
ATOM 773 C C . GLN A 1 101 ? -9.705 4.172 -2.444 1.00 96.88 101 GLN A C 1
ATOM 775 O O . GLN A 1 101 ? -9.912 3.637 -3.539 1.00 96.88 101 GLN A O 1
ATOM 780 N N . PHE A 1 102 ? -8.641 4.939 -2.192 1.00 97.38 102 PHE A N 1
ATOM 781 C CA . PHE A 1 102 ? -7.629 5.297 -3.183 1.00 97.38 102 PHE A CA 1
ATOM 782 C C . PHE A 1 102 ? -6.902 4.061 -3.720 1.00 97.38 102 PHE A C 1
ATOM 784 O O . PHE A 1 102 ? -6.839 3.878 -4.933 1.00 97.38 102 PHE A O 1
ATOM 791 N N . PHE A 1 103 ? -6.457 3.168 -2.830 1.00 98.19 103 PHE A N 1
ATOM 792 C CA . PHE A 1 103 ? -5.808 1.908 -3.206 1.00 98.19 103 PHE A CA 1
ATOM 793 C C . PHE A 1 103 ? -6.784 0.731 -3.359 1.00 98.19 103 PHE A C 1
ATOM 795 O O . PHE A 1 103 ? -6.368 -0.386 -3.663 1.00 98.19 103 PHE A O 1
ATOM 802 N N . GLY A 1 104 ? -8.090 0.958 -3.175 1.00 97.44 104 GLY A N 1
ATOM 803 C CA . GLY A 1 104 ? -9.099 -0.098 -3.274 1.00 97.44 104 GLY A CA 1
ATOM 804 C C . GLY A 1 104 ? -8.829 -1.226 -2.282 1.00 97.44 104 GLY A C 1
ATOM 805 O O . GLY A 1 104 ? -8.675 -2.375 -2.682 1.00 97.44 104 GLY A O 1
ATOM 806 N N . MET A 1 105 ? -8.696 -0.881 -1.003 1.00 97.38 105 MET A N 1
ATOM 807 C CA . MET A 1 105 ? -8.436 -1.853 0.048 1.00 97.38 105 MET A CA 1
ATOM 808 C C . MET A 1 105 ? -9.655 -2.755 0.250 1.00 97.38 105 MET A C 1
ATOM 810 O O . MET A 1 105 ? -10.768 -2.271 0.452 1.00 97.38 105 MET A O 1
ATOM 814 N N . VAL A 1 106 ? -9.441 -4.067 0.203 1.00 95.19 106 VAL A N 1
ATOM 815 C CA . VAL A 1 106 ? -10.490 -5.082 0.342 1.00 95.19 106 VAL A CA 1
ATOM 816 C C . VAL A 1 106 ? -10.072 -6.165 1.328 1.00 95.19 106 VAL A C 1
ATOM 818 O O . VAL A 1 106 ? -8.894 -6.507 1.432 1.00 95.19 106 VAL A O 1
ATOM 821 N N . CYS A 1 107 ? -11.060 -6.691 2.047 1.00 93.62 107 CYS A N 1
ATOM 822 C CA . CYS A 1 107 ? -10.922 -7.851 2.916 1.00 93.62 107 CYS A CA 1
ATOM 823 C C . CYS A 1 107 ? -11.388 -9.095 2.160 1.00 93.62 107 CYS A C 1
ATOM 825 O O . CYS A 1 107 ? -12.523 -9.131 1.687 1.00 93.62 107 CYS A O 1
ATOM 827 N N . GLU A 1 108 ? -10.537 -10.111 2.067 1.00 92.75 108 GLU A N 1
ATOM 828 C CA . GLU A 1 108 ? -10.901 -11.410 1.503 1.00 92.75 108 GLU A CA 1
ATOM 829 C C . GLU A 1 108 ? -10.146 -12.516 2.240 1.00 92.75 108 GLU A C 1
ATOM 831 O O . GLU A 1 108 ? -8.942 -12.403 2.460 1.00 92.75 108 GLU A O 1
ATOM 836 N N . ASN A 1 109 ? -10.839 -13.590 2.630 1.00 91.44 109 ASN A N 1
ATOM 837 C CA . ASN A 1 109 ? -10.236 -14.734 3.324 1.00 91.44 109 ASN A CA 1
ATOM 838 C C . ASN A 1 109 ? -9.390 -14.333 4.550 1.00 91.44 109 ASN A C 1
ATOM 840 O O . ASN A 1 109 ? -8.290 -14.851 4.743 1.00 91.44 109 ASN A O 1
ATOM 844 N N . ASN A 1 110 ? -9.903 -13.410 5.375 1.00 92.19 110 ASN A N 1
ATOM 845 C CA . ASN A 1 110 ? -9.231 -12.899 6.579 1.00 92.19 110 ASN A CA 1
ATOM 846 C C . ASN A 1 110 ? -7.907 -12.138 6.312 1.00 92.19 110 ASN A C 1
ATOM 848 O O . ASN A 1 110 ? -7.092 -11.952 7.216 1.00 92.19 110 ASN A O 1
ATOM 852 N N . GLU A 1 111 ? -7.681 -11.677 5.081 1.00 95.44 111 GLU A N 1
ATOM 853 C CA . GLU A 1 111 ? -6.495 -10.912 4.694 1.00 95.44 111 GLU A CA 1
ATOM 854 C C . GLU A 1 111 ? -6.866 -9.627 3.950 1.00 95.44 111 GLU A C 1
ATOM 856 O O . GLU A 1 111 ? -7.897 -9.533 3.280 1.00 95.44 111 GLU A O 1
ATOM 861 N N . TRP A 1 112 ? -6.000 -8.619 4.074 1.00 96.94 112 TRP A N 1
ATOM 862 C CA . TRP A 1 112 ? -6.174 -7.326 3.419 1.00 96.94 112 TRP A CA 1
ATOM 863 C C . TRP A 1 112 ? -5.374 -7.251 2.125 1.00 96.94 112 TRP A C 1
ATOM 865 O O . TRP A 1 112 ? -4.187 -7.580 2.097 1.00 96.94 112 TRP A O 1
ATOM 875 N N . TYR A 1 113 ? -6.013 -6.746 1.076 1.00 98.12 113 TYR A N 1
ATOM 876 C CA . TYR A 1 113 ? -5.418 -6.541 -0.240 1.00 98.12 113 TYR A CA 1
ATOM 877 C C . TYR A 1 113 ? -5.670 -5.118 -0.723 1.00 98.12 113 TYR A C 1
ATOM 879 O O . TYR A 1 113 ? -6.679 -4.521 -0.362 1.00 98.12 113 TYR A O 1
ATOM 887 N N . ILE A 1 114 ? -4.791 -4.597 -1.575 1.00 98.69 114 ILE A N 1
ATOM 888 C CA . ILE A 1 114 ? -5.100 -3.469 -2.465 1.00 98.69 114 ILE A CA 1
ATOM 889 C C . ILE A 1 114 ? -5.444 -3.994 -3.855 1.00 98.69 114 ILE A C 1
ATOM 891 O O . ILE A 1 114 ? -4.934 -5.042 -4.259 1.00 98.69 114 ILE A O 1
ATOM 895 N N . THR A 1 115 ? -6.294 -3.261 -4.572 1.00 98.56 115 THR A N 1
ATOM 896 C CA . THR A 1 115 ? -6.706 -3.603 -5.944 1.00 98.56 115 THR A CA 1
ATOM 897 C C . THR A 1 115 ? -6.647 -2.432 -6.917 1.00 98.56 115 THR A C 1
ATOM 899 O O . THR A 1 115 ? -7.080 -2.567 -8.062 1.00 98.56 115 THR A O 1
ATOM 902 N N . LYS A 1 116 ? -6.197 -1.257 -6.472 1.00 98.44 116 LYS A N 1
ATOM 903 C CA . LYS A 1 116 ? -6.015 -0.077 -7.320 1.00 98.44 116 LYS A CA 1
ATOM 904 C C . LYS A 1 116 ? -4.610 0.467 -7.151 1.00 98.44 116 LYS A C 1
ATOM 906 O O . LYS A 1 116 ? -4.100 0.553 -6.032 1.00 98.44 116 LYS A O 1
ATOM 911 N N . TYR A 1 117 ? -4.041 0.917 -8.259 1.00 97.62 117 TYR A N 1
ATOM 912 C CA . TYR A 1 117 ? -2.695 1.465 -8.333 1.00 97.62 117 TYR A CA 1
ATOM 913 C C . TYR A 1 117 ? -2.731 2.778 -9.124 1.00 97.62 117 TYR A C 1
ATOM 915 O O . TYR A 1 117 ? -2.143 2.850 -10.203 1.00 97.62 117 TYR A O 1
ATOM 923 N N . PRO A 1 118 ? -3.393 3.843 -8.613 1.00 95.69 118 PRO A N 1
ATOM 924 C CA . PRO A 1 118 ? -3.642 5.067 -9.390 1.00 95.69 118 PRO A CA 1
ATOM 925 C C . PRO A 1 118 ? -2.383 5.739 -9.952 1.00 95.69 118 PRO A C 1
ATOM 927 O O . PRO A 1 118 ? -2.450 6.514 -10.903 1.00 95.69 118 PRO A O 1
ATOM 930 N N . HIS A 1 119 ? -1.231 5.464 -9.342 1.00 96.06 119 HIS A N 1
ATOM 931 C CA . HIS A 1 119 ? 0.074 5.986 -9.735 1.00 96.06 119 HIS A CA 1
ATOM 932 C C . HIS A 1 119 ? 1.099 4.878 -10.005 1.00 96.06 119 HIS A C 1
ATOM 934 O O . HIS A 1 119 ? 2.294 5.145 -10.098 1.00 96.06 119 HIS A O 1
ATOM 940 N N . GLY A 1 120 ? 0.631 3.640 -10.145 1.00 95.88 120 GLY A N 1
ATOM 941 C CA . GLY A 1 120 ? 1.475 2.475 -10.343 1.00 95.88 120 GLY A CA 1
ATOM 942 C C . GLY A 1 120 ? 2.115 1.947 -9.060 1.00 95.88 120 GLY A C 1
ATOM 943 O O . GLY A 1 120 ? 1.721 2.264 -7.932 1.00 95.88 120 GLY A O 1
ATOM 944 N N . VAL A 1 121 ? 3.101 1.085 -9.274 1.00 97.00 121 VAL A N 1
ATOM 945 C CA . VAL A 1 121 ? 3.847 0.365 -8.245 1.00 97.00 121 VAL A CA 1
ATOM 946 C C . V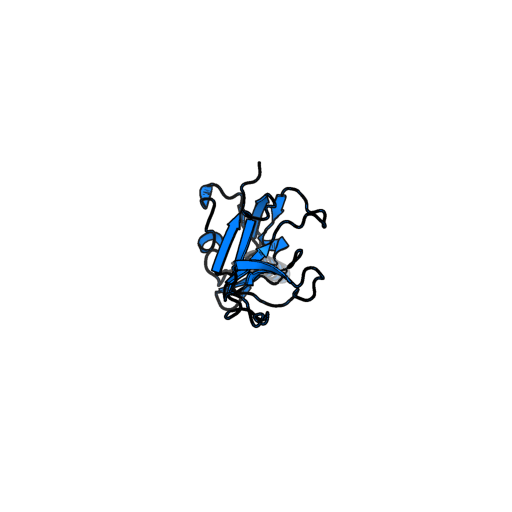AL A 1 121 ? 5.315 0.743 -8.354 1.00 97.00 121 VAL A C 1
ATOM 948 O O . VAL A 1 121 ? 5.913 0.531 -9.407 1.00 97.00 121 VAL A O 1
ATOM 951 N N . THR A 1 122 ? 5.886 1.259 -7.266 1.00 96.25 122 THR A N 1
ATOM 952 C CA . THR A 1 122 ? 7.330 1.453 -7.128 1.00 96.25 122 THR A CA 1
ATOM 953 C C . THR A 1 122 ? 7.998 0.179 -6.618 1.00 96.25 122 THR A C 1
ATOM 955 O O . THR A 1 122 ? 7.456 -0.534 -5.766 1.00 96.25 122 THR A O 1
ATOM 958 N N . PHE A 1 123 ? 9.182 -0.118 -7.130 1.00 96.19 123 PHE A N 1
ATOM 959 C CA . PHE A 1 123 ? 10.053 -1.170 -6.627 1.00 96.19 123 PHE A CA 1
ATOM 960 C C . PHE A 1 123 ? 11.511 -0.789 -6.868 1.00 96.19 123 PHE A C 1
ATOM 962 O O . PHE A 1 123 ? 11.825 0.099 -7.658 1.00 96.19 123 PHE A O 1
ATOM 969 N N . LYS A 1 124 ? 12.413 -1.507 -6.200 1.00 96.00 124 LYS A N 1
ATOM 970 C CA . LYS A 1 124 ? 13.850 -1.356 -6.414 1.00 96.00 124 LYS A CA 1
ATOM 971 C C . LYS A 1 124 ? 14.418 -2.498 -7.235 1.00 96.00 124 LYS A C 1
ATOM 973 O O . LYS A 1 124 ? 14.047 -3.654 -7.014 1.00 96.00 124 LYS A O 1
ATOM 978 N N . THR A 1 125 ? 15.333 -2.190 -8.142 1.00 94.81 125 THR A N 1
ATOM 979 C CA . THR A 1 125 ? 16.147 -3.198 -8.821 1.00 94.81 125 THR A CA 1
ATOM 980 C C . THR A 1 125 ? 17.179 -3.800 -7.867 1.00 94.81 125 THR A C 1
ATOM 982 O O . THR A 1 125 ? 17.424 -3.286 -6.772 1.00 94.81 125 THR A O 1
ATOM 985 N N . SER A 1 126 ? 17.836 -4.876 -8.298 1.00 89.75 126 SER A N 1
ATOM 986 C CA . SER A 1 126 ? 18.993 -5.451 -7.599 1.00 89.75 126 SER A CA 1
ATOM 987 C C . SER A 1 126 ? 20.171 -4.473 -7.452 1.00 89.75 126 SER A C 1
ATOM 989 O O . SER A 1 126 ? 21.025 -4.675 -6.591 1.00 89.75 126 SER A O 1
ATOM 991 N N . THR A 1 127 ? 20.210 -3.403 -8.255 1.00 92.81 127 THR A N 1
ATOM 992 C CA . THR A 1 127 ? 21.195 -2.313 -8.178 1.00 92.81 127 THR A CA 1
ATOM 993 C C . THR A 1 127 ? 20.688 -1.095 -7.400 1.00 92.81 127 THR A C 1
ATOM 995 O O . THR A 1 127 ? 21.298 -0.033 -7.489 1.00 92.81 127 THR A O 1
ATOM 998 N N . GLU A 1 128 ? 19.593 -1.235 -6.641 1.00 92.06 128 GLU A N 1
ATOM 999 C CA . GLU A 1 128 ? 18.958 -0.173 -5.840 1.00 92.06 128 GLU A CA 1
ATOM 1000 C C . GLU A 1 128 ? 18.382 1.002 -6.656 1.00 92.06 128 GLU A C 1
ATOM 1002 O O . GLU A 1 128 ? 18.068 2.050 -6.093 1.00 92.06 128 GLU A O 1
ATOM 1007 N N . GLU A 1 129 ? 18.192 0.831 -7.967 1.00 95.25 129 GLU A N 1
ATOM 1008 C CA . GLU A 1 129 ? 17.473 1.805 -8.793 1.00 95.25 129 GLU A CA 1
ATOM 1009 C C . GLU A 1 129 ? 15.972 1.701 -8.521 1.00 95.25 129 GLU A C 1
ATOM 1011 O O . GLU A 1 129 ? 15.418 0.602 -8.497 1.00 95.25 129 GLU A O 1
ATOM 1016 N N . GLU A 1 130 ? 15.310 2.835 -8.309 1.00 93.62 130 GLU A N 1
ATOM 1017 C CA . GLU A 1 130 ? 13.869 2.885 -8.086 1.00 93.62 130 GLU A CA 1
ATOM 1018 C C . GLU A 1 130 ? 13.125 3.062 -9.414 1.00 93.62 130 GLU A C 1
ATOM 1020 O O . GLU A 1 130 ? 13.391 4.002 -10.163 1.00 93.62 130 GLU A O 1
ATOM 1025 N N . LEU A 1 131 ? 12.189 2.157 -9.698 1.00 94.88 131 LEU A N 1
ATOM 1026 C CA . LEU A 1 131 ? 11.402 2.132 -10.929 1.00 94.88 131 LEU A CA 1
ATOM 1027 C C . LEU A 1 131 ? 9.910 2.047 -10.612 1.00 94.88 131 LEU A C 1
ATOM 1029 O O . LEU A 1 131 ? 9.512 1.437 -9.620 1.00 94.88 131 LEU A O 1
ATOM 1033 N N . VAL A 1 132 ? 9.083 2.602 -11.500 1.00 95.19 132 VAL A N 1
ATOM 1034 C CA . VAL A 1 132 ? 7.617 2.559 -11.405 1.00 95.19 132 VAL A CA 1
ATOM 1035 C C . VAL A 1 132 ? 7.028 1.838 -12.615 1.00 95.19 132 VAL A C 1
ATOM 1037 O O . VAL A 1 132 ? 7.414 2.104 -13.753 1.00 95.19 132 VAL A O 1
ATOM 1040 N N . ILE A 1 133 ? 6.066 0.943 -12.378 1.00 95.69 133 ILE A N 1
ATOM 1041 C CA . ILE A 1 133 ? 5.304 0.234 -13.421 1.00 95.69 133 ILE A CA 1
ATOM 1042 C C . ILE A 1 133 ? 3.797 0.408 -13.232 1.00 95.69 133 ILE A C 1
ATOM 1044 O O . ILE A 1 133 ? 3.325 0.685 -12.130 1.00 95.69 133 ILE A O 1
ATOM 1048 N N . GLY A 1 134 ? 3.032 0.223 -14.309 1.00 95.00 134 GLY A N 1
ATOM 1049 C CA . GLY A 1 134 ? 1.572 0.171 -14.252 1.00 95.00 134 GLY A CA 1
ATOM 1050 C C . GLY A 1 134 ? 0.861 1.486 -13.938 1.00 95.00 134 GLY A C 1
ATOM 1051 O O . GLY A 1 134 ? -0.319 1.473 -13.601 1.00 95.00 134 GLY A O 1
ATOM 1052 N N . ALA A 1 135 ? 1.542 2.629 -14.069 1.00 93.44 135 ALA A N 1
ATOM 1053 C CA . ALA A 1 135 ? 0.939 3.956 -13.892 1.00 93.44 135 ALA A CA 1
ATOM 1054 C C . ALA A 1 135 ? -0.124 4.299 -14.962 1.00 93.44 135 ALA A C 1
ATOM 1056 O O . ALA A 1 135 ? -0.852 5.277 -14.829 1.00 93.44 135 ALA A O 1
ATOM 1057 N N . ASN A 1 136 ? -0.234 3.483 -16.014 1.00 92.69 136 ASN A N 1
ATOM 1058 C CA . ASN A 1 136 ? -1.279 3.533 -17.039 1.00 92.69 136 ASN A CA 1
ATOM 1059 C C . ASN A 1 136 ? -2.588 2.820 -16.624 1.00 92.69 136 ASN A C 1
ATOM 1061 O O . ASN A 1 136 ? -3.518 2.766 -17.427 1.00 92.69 136 ASN A O 1
ATOM 1065 N N . GLY A 1 137 ? -2.655 2.248 -15.414 1.00 93.75 137 GLY A N 1
ATOM 1066 C CA . GLY A 1 137 ? -3.827 1.538 -14.891 1.00 93.75 137 GLY A CA 1
ATOM 1067 C C . GLY A 1 137 ? -3.907 0.052 -15.259 1.00 93.75 137 GLY A C 1
ATOM 1068 O O . GLY A 1 137 ? -4.870 -0.610 -14.887 1.00 93.75 137 GLY A O 1
ATOM 1069 N N . GLU A 1 138 ? -2.911 -0.523 -15.944 1.00 97.19 138 GLU A N 1
ATOM 1070 C CA . GLU A 1 138 ? -2.938 -1.942 -16.361 1.00 97.19 138 GLU A CA 1
ATOM 1071 C C . GLU A 1 138 ? -2.914 -2.947 -15.193 1.00 97.19 138 GLU A C 1
ATOM 1073 O O . GLU A 1 138 ? -3.180 -4.137 -15.379 1.00 97.19 138 GLU A O 1
ATOM 1078 N N . LEU A 1 139 ? -2.569 -2.475 -13.991 1.00 97.75 139 LEU A N 1
ATOM 1079 C CA . LEU A 1 139 ? -2.518 -3.275 -12.770 1.00 97.75 139 LEU A CA 1
ATOM 1080 C C . LEU A 1 139 ? -3.825 -3.226 -11.971 1.00 97.75 139 LEU A C 1
ATOM 1082 O O . LEU A 1 139 ? -3.997 -4.034 -11.060 1.00 97.75 139 LEU A O 1
ATOM 1086 N N . ASP A 1 140 ? -4.750 -2.320 -12.295 1.00 97.75 140 ASP A N 1
ATOM 1087 C CA . ASP A 1 140 ? -6.011 -2.200 -11.567 1.00 97.75 140 ASP A CA 1
ATOM 1088 C C . ASP A 1 140 ? -6.833 -3.494 -11.667 1.00 97.75 140 ASP A C 1
ATOM 1090 O O . ASP A 1 140 ? -6.966 -4.116 -12.722 1.00 97.75 140 ASP A O 1
ATOM 1094 N N . GLY A 1 141 ? -7.383 -3.914 -10.530 1.00 98.19 141 GLY A N 1
ATOM 1095 C CA . GLY A 1 141 ? -8.090 -5.182 -10.365 1.00 98.19 141 GLY A CA 1
ATOM 1096 C C . GLY A 1 141 ? -7.197 -6.352 -9.948 1.00 98.19 141 GLY A C 1
ATOM 1097 O O . GLY A 1 141 ? -7.732 -7.330 -9.430 1.00 98.19 141 GLY A O 1
ATOM 1098 N N . LYS A 1 142 ? -5.867 -6.254 -10.099 1.00 98.50 142 LYS A N 1
ATOM 1099 C CA . LYS A 1 142 ? -4.936 -7.236 -9.524 1.00 98.50 142 LYS A CA 1
ATOM 1100 C C . LYS A 1 142 ? -4.857 -7.058 -8.015 1.00 98.50 142 LYS A C 1
ATOM 1102 O O . LYS A 1 142 ? -4.818 -5.932 -7.532 1.00 98.50 142 LYS A O 1
ATOM 1107 N N . LYS A 1 143 ? -4.801 -8.159 -7.274 1.00 98.62 143 LYS A N 1
ATOM 1108 C CA . LYS A 1 143 ? -4.664 -8.140 -5.814 1.00 98.62 143 LYS A CA 1
ATOM 1109 C C . LYS A 1 143 ? -3.197 -8.131 -5.395 1.00 98.62 143 LYS A C 1
ATOM 1111 O O . LYS A 1 143 ? -2.420 -8.977 -5.833 1.00 98.62 143 LYS A O 1
ATOM 1116 N N . SER A 1 144 ? -2.843 -7.249 -4.464 1.00 98.69 144 SER A N 1
ATOM 1117 C CA . SER A 1 144 ? -1.597 -7.337 -3.687 1.00 98.69 144 SER A CA 1
ATOM 1118 C C . SER A 1 144 ? -1.905 -7.391 -2.202 1.00 98.69 144 SER A C 1
ATOM 1120 O O . SER A 1 144 ? -2.554 -6.479 -1.687 1.00 98.69 144 SER A O 1
ATOM 1122 N N . LYS A 1 145 ? -1.423 -8.423 -1.503 1.00 98.50 145 LYS A N 1
ATOM 1123 C CA . LYS A 1 145 ? -1.593 -8.542 -0.050 1.00 98.50 145 LYS A CA 1
ATOM 1124 C C . LYS A 1 145 ? -0.849 -7.420 0.674 1.00 98.50 145 LYS A C 1
ATOM 1126 O O . LYS A 1 145 ? 0.334 -7.195 0.427 1.00 98.50 145 LYS A O 1
ATOM 1131 N N . ILE A 1 146 ? -1.531 -6.733 1.584 1.00 98.56 146 ILE A N 1
ATOM 1132 C CA . ILE A 1 146 ? -0.952 -5.641 2.369 1.00 98.56 146 ILE A CA 1
ATOM 1133 C C . ILE A 1 146 ? -0.037 -6.227 3.445 1.00 98.56 146 ILE A C 1
ATOM 1135 O O . ILE A 1 146 ? -0.498 -6.904 4.367 1.00 98.56 146 ILE A O 1
ATOM 1139 N N . ASN A 1 147 ? 1.256 -5.912 3.364 1.00 97.62 147 ASN A N 1
ATOM 1140 C CA . ASN A 1 147 ? 2.203 -6.224 4.433 1.00 97.62 147 ASN A CA 1
ATOM 1141 C C . ASN A 1 147 ? 2.129 -5.166 5.532 1.00 97.62 147 ASN A C 1
ATOM 1143 O O . ASN A 1 147 ? 1.959 -5.493 6.707 1.00 97.62 147 ASN A O 1
ATOM 1147 N N . LEU A 1 148 ? 2.253 -3.904 5.119 1.00 97.75 148 LEU A N 1
ATOM 1148 C CA . LEU A 1 148 ? 2.120 -2.716 5.951 1.00 97.75 148 LEU A CA 1
ATOM 1149 C C . LEU A 1 148 ? 1.768 -1.504 5.087 1.00 97.75 148 LEU A C 1
ATOM 1151 O O . LEU A 1 148 ? 1.911 -1.544 3.863 1.00 97.75 148 LEU A O 1
ATOM 1155 N N . PHE A 1 149 ? 1.368 -0.407 5.714 1.00 98.06 149 PHE A N 1
ATOM 1156 C CA . PHE A 1 149 ? 1.255 0.883 5.040 1.00 98.06 149 PHE A CA 1
ATOM 1157 C C . PHE A 1 149 ? 1.672 2.039 5.943 1.00 98.06 149 PHE A C 1
ATOM 1159 O O . PHE A 1 149 ? 1.672 1.930 7.171 1.00 98.06 149 PHE A O 1
ATOM 1166 N N . THR A 1 150 ? 2.016 3.157 5.316 1.00 97.81 150 THR A N 1
ATOM 1167 C CA . THR A 1 150 ? 2.232 4.441 5.980 1.00 97.81 150 THR A CA 1
ATOM 1168 C C . THR A 1 150 ? 1.205 5.463 5.510 1.00 97.81 150 THR A C 1
ATOM 1170 O O . THR A 1 150 ? 0.636 5.343 4.422 1.00 97.81 150 THR A O 1
ATOM 1173 N N . CYS A 1 151 ? 0.923 6.443 6.361 1.00 97.19 151 CYS A N 1
ATOM 1174 C CA . CYS A 1 151 ? -0.125 7.432 6.151 1.00 97.19 151 CYS A CA 1
ATOM 1175 C C . CYS A 1 151 ? 0.322 8.790 6.695 1.00 97.19 151 CYS A C 1
ATOM 1177 O O . CYS A 1 151 ? 0.120 9.071 7.869 1.00 97.19 151 CYS A O 1
ATOM 1179 N N . GLU A 1 152 ? 0.931 9.650 5.877 1.00 96.50 152 GLU A N 1
ATOM 1180 C CA . GLU A 1 152 ? 1.334 10.986 6.329 1.00 96.50 152 GLU A CA 1
ATOM 1181 C C . GLU A 1 152 ? 0.135 11.730 6.938 1.00 96.50 152 GLU A C 1
ATOM 1183 O O . GLU A 1 152 ? -0.893 11.850 6.265 1.00 96.50 152 GLU A O 1
ATOM 1188 N N . PRO A 1 153 ? 0.223 12.207 8.197 1.00 93.88 153 PRO A N 1
ATOM 1189 C CA . PRO A 1 153 ? -0.876 12.930 8.813 1.00 93.88 153 PRO A CA 1
ATOM 1190 C C . PRO A 1 153 ? -1.309 14.123 7.948 1.00 93.88 153 PRO A C 1
ATOM 1192 O O . PRO A 1 153 ? -0.449 14.856 7.443 1.00 93.88 153 PRO A O 1
ATOM 1195 N N . PRO A 1 154 ? -2.621 14.348 7.772 1.00 88.00 154 PRO A N 1
ATOM 1196 C CA . PRO A 1 154 ? -3.104 15.575 7.158 1.00 88.00 154 PRO A CA 1
ATOM 1197 C C . PRO A 1 154 ? -2.669 16.779 8.008 1.00 88.00 154 PRO A C 1
ATOM 1199 O O . PRO A 1 154 ? -2.735 16.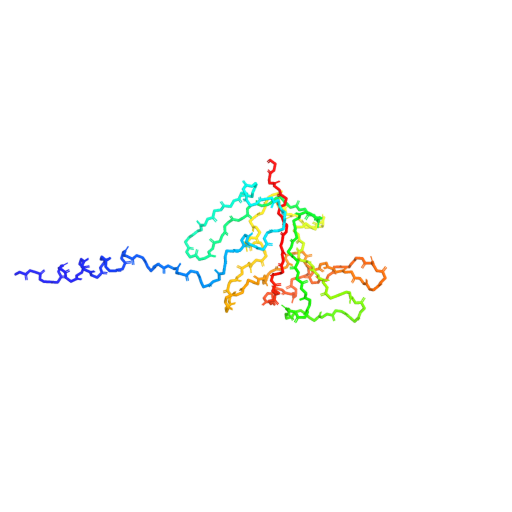735 9.236 1.00 88.00 154 PRO A O 1
ATOM 1202 N N . SER A 1 155 ? -2.197 17.839 7.347 1.00 72.25 155 SER A N 1
ATOM 1203 C CA . SER A 1 155 ? -1.832 19.121 7.971 1.00 72.25 155 SER A CA 1
ATOM 1204 C C . SER A 1 155 ? -3.045 19.971 8.317 1.00 72.25 155 SER A C 1
ATOM 1206 O O . SER A 1 155 ? -3.947 20.022 7.447 1.00 72.25 155 SER A O 1
#

Secondary structure (DSSP, 8-state):
--HHHHHHHHHHHHHHS-------SPPGGGGEEES-GGGSEEEE-SSS-EEEEEE--TTTSEEEEEGGGBSSPPPTTEEEEEEEES--TTS---SEEEHHHHTT-EEETTEEEE---TT-EEEEETT--EEEE-TTTTTTT--EE--EEE-PPP-

InterPro domains:
  IPR003326 TRA-1 regulated [PF02343] (22-151)

Organism: Caenorhabditis remanei (NCBI:txid31234)

Foldseek 3Di:
DCVVVVVVVVVVVVVVVPPPQPQLADDQCVQAPDDPPVLWDKDQDPHRDIFTKFFFDQPFWKFKFFCVQWPDHDDPFFDRMKIQHRDDPVDDDDRMDRVCVQQVWDDDPRFIWGQWRCQAMWTAGPVRDIDGPCNVGPRHRIITTGNHTGGHRDD

Sequence (155 aa):
MNYLLFFLLISVAILSQGCIEVCECPDLLDRLFWPAKNETLHTEGAGCVRNITCKTSYASTIVAFNFTDSEIPRPVDSNYAAGAISLNPEVQTGPNINIFQFFGMVCENNEWYITKYPHGVTFKTSTEEELVIGANGELDGKKSKINLFTCEPPS